Protein AF-A0A2Z2Q342-F1 (afdb_monomer)

Secondary structure (DSSP, 8-state):
---TT---------TTTTS--EETTEEHHHHHHHHHHHHHHHHHH-SHHHHHHHHHHHHHHHHHHHHHHHH-TTHHHHHHHHHTS-S-----SSTT---

Organism: Agrobacterium tumefaciens (NCBI:txid358)

Structure (mmCIF, N/CA/C/O backbone):
data_AF-A0A2Z2Q342-F1
#
_entry.id   AF-A0A2Z2Q342-F1
#
loop_
_atom_site.group_PDB
_atom_site.id
_atom_site.type_symbol
_atom_site.label_atom_id
_atom_site.label_alt_id
_atom_site.label_comp_id
_atom_site.label_asym_id
_atom_site.label_entity_id
_atom_site.label_seq_id
_atom_site.pdbx_PDB_ins_code
_atom_site.Cartn_x
_atom_site.Cartn_y
_atom_site.Cartn_z
_atom_site.occupancy
_atom_site.B_iso_or_equiv
_atom_site.auth_seq_id
_atom_site.auth_comp_id
_atom_site.auth_asym_id
_atom_site.auth_atom_id
_atom_site.pdbx_PDB_model_num
ATOM 1 N N . MET A 1 1 ? 41.086 -5.831 -36.972 1.00 42.62 1 MET A N 1
ATOM 2 C CA . MET A 1 1 ? 41.986 -5.351 -35.903 1.00 42.62 1 MET A CA 1
ATOM 3 C C . MET A 1 1 ? 41.290 -5.572 -34.572 1.00 42.62 1 MET A C 1
ATOM 5 O O . MET A 1 1 ? 40.334 -4.877 -34.271 1.00 42.62 1 MET A O 1
ATOM 9 N N . THR A 1 2 ? 41.681 -6.620 -33.854 1.00 50.59 2 THR A N 1
ATOM 10 C CA . THR A 1 2 ? 41.188 -6.983 -32.517 1.00 50.59 2 THR A CA 1
ATOM 11 C C . THR A 1 2 ? 42.149 -6.399 -31.488 1.00 50.59 2 THR A C 1
ATOM 13 O O . THR A 1 2 ? 43.309 -6.802 -31.472 1.00 50.59 2 THR A O 1
ATOM 16 N N . GLU A 1 3 ? 41.712 -5.437 -30.677 1.00 55.94 3 GLU A N 1
ATOM 17 C CA . GLU A 1 3 ? 42.569 -4.819 -29.657 1.00 55.94 3 GLU A CA 1
ATOM 18 C C . GLU A 1 3 ? 42.850 -5.808 -28.507 1.00 55.94 3 GLU A C 1
ATOM 20 O O . GLU A 1 3 ? 41.914 -6.226 -27.817 1.00 55.94 3 GLU A O 1
ATOM 25 N N . PRO A 1 4 ? 44.117 -6.207 -28.273 1.00 58.31 4 PRO A N 1
ATOM 26 C CA . PRO A 1 4 ? 44.485 -7.109 -27.195 1.00 58.31 4 PRO A CA 1
ATOM 27 C C . PRO A 1 4 ? 44.798 -6.264 -25.955 1.00 58.31 4 PRO A C 1
ATOM 29 O O . PRO A 1 4 ? 45.930 -5.838 -25.758 1.00 58.31 4 PRO A O 1
ATOM 32 N N . GLY A 1 5 ? 43.795 -5.950 -25.131 1.00 61.06 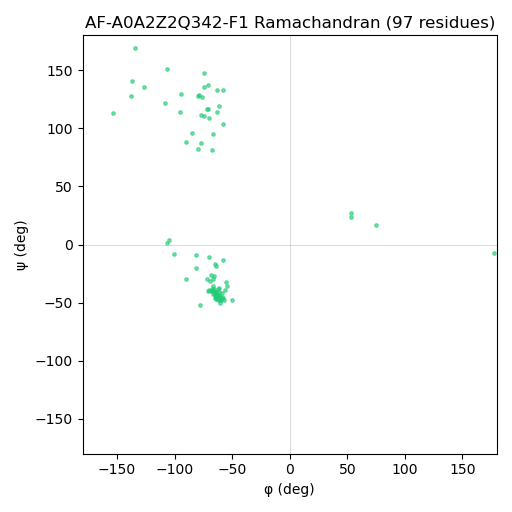5 GLY A N 1
ATOM 33 C CA . GLY A 1 5 ? 44.077 -5.145 -23.933 1.00 61.06 5 GLY A CA 1
ATOM 34 C C . GLY A 1 5 ? 42.918 -4.744 -23.029 1.00 61.06 5 GLY A C 1
ATOM 35 O O . GLY A 1 5 ? 43.170 -4.216 -21.946 1.00 61.06 5 GLY A O 1
ATOM 36 N N . SER A 1 6 ? 41.658 -4.998 -23.394 1.00 63.16 6 SER A N 1
ATOM 37 C CA . SER A 1 6 ? 40.549 -4.703 -22.481 1.00 63.16 6 SER A CA 1
ATOM 38 C C . SER A 1 6 ? 40.467 -5.778 -21.392 1.00 63.16 6 SER A C 1
ATOM 40 O O . SER A 1 6 ? 39.780 -6.789 -21.532 1.00 63.16 6 SER A O 1
ATOM 42 N N . ASN A 1 7 ? 41.216 -5.584 -20.303 1.00 69.06 7 ASN A N 1
ATOM 43 C CA . ASN A 1 7 ? 41.089 -6.365 -19.074 1.00 69.06 7 ASN A CA 1
ATOM 44 C C . ASN A 1 7 ? 39.735 -6.041 -18.425 1.00 69.06 7 ASN A C 1
ATOM 46 O O . ASN A 1 7 ? 39.633 -5.197 -17.535 1.00 69.06 7 ASN A O 1
ATOM 50 N N . LEU A 1 8 ? 38.671 -6.678 -18.915 1.00 73.38 8 LEU A N 1
ATOM 51 C CA . LEU A 1 8 ? 37.322 -6.536 -18.377 1.00 73.38 8 LEU A CA 1
ATOM 52 C C . LEU A 1 8 ? 37.274 -7.135 -16.963 1.00 73.38 8 LEU A C 1
ATOM 54 O O . LEU A 1 8 ? 37.087 -8.340 -16.782 1.00 73.38 8 LEU A O 1
ATOM 58 N N . THR A 1 9 ? 37.437 -6.289 -15.945 1.00 74.94 9 THR A N 1
ATOM 59 C CA . THR A 1 9 ? 37.280 -6.675 -14.539 1.00 74.94 9 THR A CA 1
ATOM 60 C C . THR A 1 9 ? 35.843 -7.118 -14.281 1.00 74.94 9 THR A C 1
ATOM 62 O O . THR A 1 9 ? 34.895 -6.334 -14.351 1.00 74.94 9 THR A O 1
ATOM 65 N N . ARG A 1 10 ? 35.668 -8.404 -13.973 1.00 71.25 10 ARG A N 1
ATOM 66 C CA . ARG A 1 10 ? 34.358 -9.002 -13.705 1.00 71.25 10 ARG A CA 1
ATOM 67 C C . ARG A 1 10 ? 33.975 -8.789 -12.238 1.00 71.25 10 ARG A C 1
ATOM 69 O O . ARG A 1 10 ? 34.353 -9.567 -11.365 1.00 71.25 10 ARG A O 1
ATOM 76 N N . THR A 1 11 ? 33.204 -7.747 -11.954 1.00 76.94 11 THR A N 1
ATOM 77 C CA . THR A 1 11 ? 32.694 -7.490 -10.598 1.00 76.94 11 THR A CA 1
ATOM 78 C C . THR A 1 11 ? 31.483 -8.378 -10.303 1.00 76.94 11 THR A C 1
ATOM 80 O O . THR A 1 11 ? 30.515 -8.400 -11.066 1.00 76.94 11 THR A O 1
ATOM 83 N N . ARG A 1 12 ? 31.497 -9.113 -9.181 1.00 72.00 12 ARG A N 1
ATOM 84 C CA . ARG A 1 12 ? 30.319 -9.862 -8.715 1.00 72.00 12 ARG A CA 1
ATOM 85 C C . ARG A 1 12 ? 29.254 -8.878 -8.233 1.00 72.00 12 ARG A C 1
ATOM 87 O O . ARG A 1 12 ? 29.388 -8.275 -7.175 1.00 72.00 12 ARG A O 1
ATOM 94 N N . ILE A 1 13 ? 28.172 -8.740 -8.995 1.00 72.69 13 ILE A N 1
ATOM 95 C CA . ILE A 1 13 ? 27.000 -7.986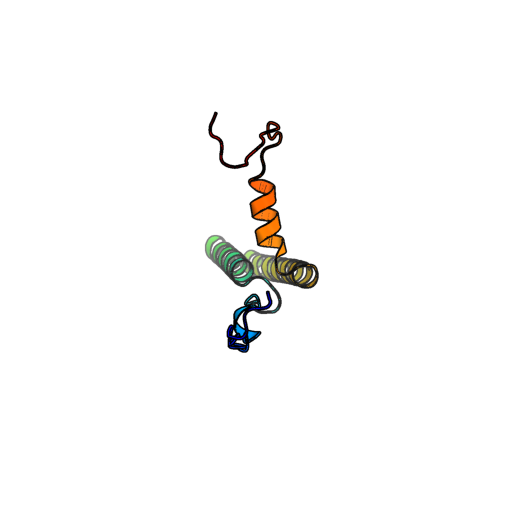 -8.547 1.00 72.69 13 ILE A CA 1
ATOM 96 C C . ILE A 1 13 ? 26.264 -8.836 -7.510 1.00 72.69 13 ILE A C 1
ATOM 98 O O . ILE A 1 13 ? 25.688 -9.882 -7.819 1.00 72.69 13 ILE A O 1
ATOM 102 N N . HIS A 1 14 ? 26.296 -8.396 -6.255 1.00 62.22 14 HIS A N 1
ATOM 103 C CA . HIS A 1 14 ? 25.612 -9.079 -5.167 1.00 62.22 14 HIS A CA 1
ATOM 104 C C . HIS A 1 14 ? 24.096 -8.886 -5.291 1.00 62.22 14 HIS A C 1
ATOM 106 O O . HIS A 1 14 ? 23.569 -7.783 -5.162 1.00 62.22 14 HIS A O 1
ATOM 112 N N . ARG A 1 15 ? 23.376 -9.997 -5.486 1.00 59.53 15 ARG A N 1
ATOM 113 C CA . ARG A 1 15 ? 21.908 -10.052 -5.634 1.00 59.53 15 ARG A CA 1
ATOM 114 C C . ARG A 1 15 ? 21.134 -9.479 -4.436 1.00 59.53 15 ARG A C 1
ATOM 116 O O . ARG A 1 15 ? 19.937 -9.258 -4.547 1.00 59.53 15 ARG A O 1
ATOM 123 N N . ALA A 1 16 ? 21.789 -9.255 -3.298 1.00 61.38 16 ALA A N 1
ATOM 124 C CA . ALA A 1 16 ? 21.194 -8.608 -2.131 1.00 61.38 16 ALA A CA 1
ATOM 125 C C . ALA A 1 16 ? 20.856 -7.126 -2.381 1.00 61.38 16 ALA A C 1
ATOM 127 O O . ALA A 1 16 ? 19.878 -6.639 -1.830 1.00 61.38 16 ALA A O 1
ATOM 128 N N . LEU A 1 17 ? 21.609 -6.436 -3.250 1.00 57.09 17 LEU A N 1
ATOM 129 C CA . LEU A 1 17 ? 21.401 -5.009 -3.527 1.00 57.09 17 LEU A CA 1
ATOM 130 C C . LEU A 1 17 ? 20.273 -4.733 -4.533 1.00 57.09 17 LEU A C 1
ATOM 132 O O . LEU A 1 17 ? 19.767 -3.619 -4.597 1.00 57.09 17 LEU A O 1
ATOM 136 N N . SER A 1 18 ? 19.888 -5.730 -5.336 1.00 58.06 18 SER A N 1
ATOM 137 C CA . SER A 1 18 ? 18.855 -5.584 -6.371 1.00 58.06 18 SER A CA 1
ATOM 138 C C . SER A 1 18 ? 17.487 -6.122 -5.960 1.00 58.06 18 SER A C 1
ATOM 140 O O . SER A 1 18 ? 16.514 -5.927 -6.691 1.00 58.06 18 SER A O 1
ATOM 142 N N . ARG A 1 19 ? 17.386 -6.813 -4.817 1.00 58.84 19 ARG A N 1
ATOM 143 C CA . ARG A 1 19 ? 16.107 -7.347 -4.349 1.00 58.84 19 ARG A CA 1
ATOM 144 C C . ARG A 1 19 ? 15.262 -6.216 -3.757 1.00 58.84 19 ARG A C 1
ATOM 146 O O . ARG A 1 19 ? 15.742 -5.516 -2.866 1.00 58.84 19 ARG A O 1
ATOM 153 N N . PRO A 1 20 ? 14.011 -6.039 -4.211 1.00 63.38 20 PRO A N 1
ATOM 154 C CA . PRO A 1 20 ? 13.090 -5.131 -3.548 1.00 63.38 20 PRO A CA 1
ATOM 155 C C . PRO A 1 20 ? 12.920 -5.561 -2.084 1.00 63.38 20 PRO A C 1
ATOM 157 O O . PRO A 1 20 ? 12.762 -6.746 -1.786 1.00 63.38 20 PRO A O 1
ATOM 160 N N . ASN A 1 21 ? 13.005 -4.599 -1.167 1.00 60.59 21 ASN A N 1
ATOM 161 C CA . ASN A 1 21 ? 12.867 -4.836 0.267 1.00 60.59 21 ASN A CA 1
ATOM 162 C C . ASN A 1 21 ? 11.376 -4.960 0.628 1.00 60.59 21 ASN A C 1
ATOM 164 O O . ASN A 1 21 ? 10.740 -3.978 1.015 1.00 60.59 21 ASN A O 1
ATOM 168 N N . LEU A 1 22 ? 10.804 -6.151 0.431 1.00 61.16 22 LEU A N 1
ATOM 169 C CA . LEU A 1 22 ? 9.434 -6.464 0.846 1.00 61.16 22 LEU A CA 1
ATOM 170 C C . LEU A 1 22 ? 9.384 -6.749 2.353 1.00 61.16 22 LEU A C 1
ATOM 172 O O . LEU A 1 22 ? 10.104 -7.615 2.846 1.00 61.16 22 LEU A O 1
ATOM 176 N N . LEU A 1 23 ? 8.482 -6.082 3.075 1.00 58.34 23 LEU A 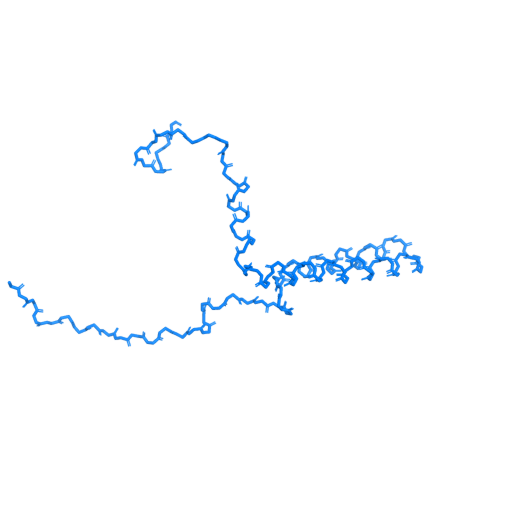N 1
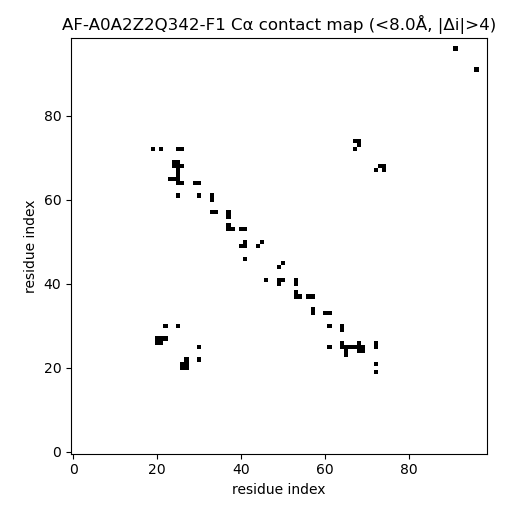ATOM 177 C CA . LEU A 1 23 ? 8.163 -6.417 4.466 1.00 58.34 23 LEU A CA 1
ATOM 178 C C . LEU A 1 23 ? 6.949 -7.342 4.501 1.00 58.34 23 LEU A C 1
ATOM 180 O O . LEU A 1 23 ? 5.924 -7.041 3.899 1.00 58.34 23 LEU A O 1
ATOM 184 N N . MET A 1 24 ? 7.050 -8.466 5.217 1.00 59.53 24 MET A N 1
ATOM 185 C CA . MET A 1 24 ? 5.962 -9.456 5.353 1.00 59.53 24 MET A CA 1
ATOM 186 C C . MET A 1 24 ? 5.380 -9.950 4.009 1.00 59.53 24 MET A C 1
ATOM 188 O O . MET A 1 24 ? 4.230 -10.376 3.927 1.00 59.53 24 MET A O 1
ATOM 192 N N . GLY A 1 25 ? 6.182 -9.924 2.938 1.00 64.75 25 GLY A N 1
ATOM 193 C CA . GLY A 1 25 ? 5.738 -10.323 1.600 1.00 64.75 25 GLY A CA 1
ATOM 194 C C . GLY A 1 25 ? 4.840 -9.299 0.902 1.00 64.75 25 GLY A C 1
ATOM 195 O O . GLY A 1 25 ? 4.178 -9.674 -0.057 1.00 64.75 25 GLY A O 1
ATOM 196 N N . ALA A 1 26 ? 4.824 -8.047 1.369 1.00 69.62 26 ALA A N 1
ATOM 197 C CA . ALA A 1 26 ? 4.151 -6.903 0.761 1.00 69.62 26 ALA A CA 1
ATOM 198 C C . ALA A 1 26 ? 5.069 -5.661 0.734 1.00 69.62 26 ALA A C 1
ATOM 200 O O . ALA A 1 26 ? 6.147 -5.633 1.337 1.00 69.62 26 ALA A O 1
ATOM 201 N N . ASP A 1 27 ? 4.662 -4.621 0.005 1.00 75.75 27 ASP A N 1
ATOM 202 C CA . ASP A 1 27 ? 5.350 -3.327 -0.002 1.00 75.75 27 ASP A CA 1
ATOM 203 C C . ASP A 1 27 ? 5.341 -2.699 1.403 1.00 75.75 27 ASP A C 1
ATOM 205 O O . ASP A 1 27 ? 4.283 -2.374 1.949 1.00 75.75 27 ASP A O 1
ATOM 209 N N . ARG A 1 28 ? 6.534 -2.476 1.974 1.00 75.38 28 ARG A N 1
ATOM 210 C CA . ARG A 1 28 ? 6.729 -1.915 3.326 1.00 75.38 28 ARG A CA 1
ATOM 211 C C . ARG A 1 28 ? 5.929 -0.640 3.564 1.00 75.38 28 ARG A C 1
ATOM 213 O O . ARG A 1 28 ? 5.285 -0.502 4.598 1.00 75.38 28 ARG A O 1
ATOM 220 N N . GLU A 1 29 ? 5.985 0.295 2.625 1.00 78.38 29 GLU A N 1
ATOM 221 C CA . GLU A 1 29 ? 5.326 1.594 2.776 1.00 78.38 29 GLU A CA 1
ATOM 222 C C . GLU A 1 29 ? 3.800 1.464 2.812 1.00 78.38 29 GLU A C 1
ATOM 224 O O . GLU A 1 29 ? 3.159 2.132 3.616 1.00 78.38 29 GLU A O 1
ATOM 229 N N . LEU A 1 30 ? 3.216 0.567 2.009 1.00 78.56 30 LEU A N 1
ATOM 230 C CA . LEU A 1 30 ? 1.765 0.366 1.970 1.00 78.56 30 LEU A CA 1
ATOM 231 C C . LEU A 1 30 ? 1.253 -0.317 3.242 1.00 78.56 30 LEU A C 1
ATOM 233 O O . LEU A 1 30 ? 0.219 0.078 3.776 1.00 78.56 30 LEU A O 1
ATOM 237 N N . VAL A 1 31 ? 1.993 -1.297 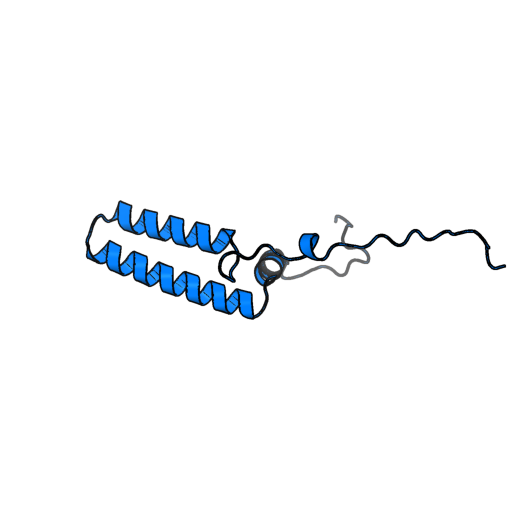3.767 1.00 83.31 31 VAL A N 1
ATOM 238 C CA . VAL A 1 31 ? 1.648 -1.953 5.040 1.00 83.31 31 VAL A CA 1
ATOM 239 C C . VAL A 1 31 ? 1.734 -0.966 6.206 1.00 83.31 31 VAL A C 1
ATOM 241 O O . VAL A 1 31 ? 0.845 -0.936 7.055 1.00 83.31 31 VAL A O 1
ATOM 244 N N . LEU A 1 32 ? 2.770 -0.120 6.235 1.00 85.75 32 LEU A N 1
ATOM 245 C CA . LEU A 1 32 ? 2.924 0.894 7.281 1.00 85.75 32 LEU A CA 1
ATOM 246 C C . LEU A 1 32 ? 1.838 1.973 7.199 1.00 85.75 32 LEU A C 1
ATOM 248 O O . LEU A 1 32 ? 1.275 2.335 8.228 1.00 85.75 32 LEU A O 1
ATOM 252 N N . LEU A 1 33 ? 1.508 2.456 5.998 1.00 87.62 33 LEU A N 1
ATOM 253 C CA . LEU A 1 33 ? 0.449 3.451 5.799 1.00 87.62 33 LEU A CA 1
ATOM 254 C C . LEU A 1 33 ? -0.932 2.913 6.180 1.00 87.62 33 LEU A C 1
ATOM 256 O O . LEU A 1 33 ? -1.685 3.599 6.867 1.00 87.62 33 LEU A O 1
ATOM 260 N N . THR A 1 34 ? -1.264 1.687 5.767 1.00 88.56 34 THR A N 1
ATOM 261 C CA . THR A 1 34 ? -2.551 1.058 6.110 1.00 88.56 34 THR A CA 1
ATOM 262 C C . THR A 1 34 ? -2.652 0.745 7.600 1.00 88.56 34 THR A C 1
ATOM 264 O O . THR A 1 34 ? -3.706 0.966 8.191 1.00 88.56 34 THR A O 1
ATOM 267 N N . GLY A 1 35 ? -1.557 0.308 8.232 1.00 89.00 35 GLY A N 1
ATOM 268 C CA . GLY A 1 35 ? -1.488 0.138 9.685 1.00 89.00 35 GLY A CA 1
ATOM 269 C C . GLY A 1 35 ? -1.671 1.453 10.436 1.00 89.00 35 GLY A C 1
ATOM 270 O O . GLY A 1 35 ? -2.483 1.523 11.354 1.00 89.00 35 GLY A O 1
ATOM 271 N N . LEU A 1 36 ? -0.991 2.518 10.007 1.00 92.50 36 LEU A N 1
ATOM 272 C CA . LEU A 1 36 ? -1.155 3.847 10.594 1.00 92.50 36 LEU A CA 1
ATOM 273 C C . LEU A 1 36 ? -2.600 4.347 10.458 1.00 92.50 36 LEU A C 1
ATOM 275 O O . LEU A 1 36 ? -3.179 4.806 11.436 1.00 92.50 36 LEU A O 1
ATOM 279 N N . ALA A 1 37 ? -3.202 4.218 9.273 1.00 90.75 37 ALA A N 1
ATOM 280 C CA . ALA A 1 37 ? -4.587 4.616 9.035 1.00 90.75 37 ALA A CA 1
ATOM 281 C C . ALA A 1 37 ? -5.579 3.828 9.906 1.00 90.75 37 ALA A C 1
ATOM 283 O O . ALA A 1 37 ? -6.503 4.418 10.464 1.00 90.75 37 ALA A O 1
ATOM 284 N N . ALA A 1 38 ? -5.370 2.518 10.071 1.00 90.56 38 ALA A N 1
ATOM 285 C CA . ALA A 1 38 ? -6.190 1.689 10.950 1.00 90.56 38 ALA A CA 1
ATOM 286 C C . ALA A 1 38 ? -6.066 2.127 12.416 1.00 90.56 38 ALA A C 1
ATOM 288 O O . ALA A 1 38 ? -7.075 2.288 13.094 1.00 90.56 38 ALA A O 1
ATOM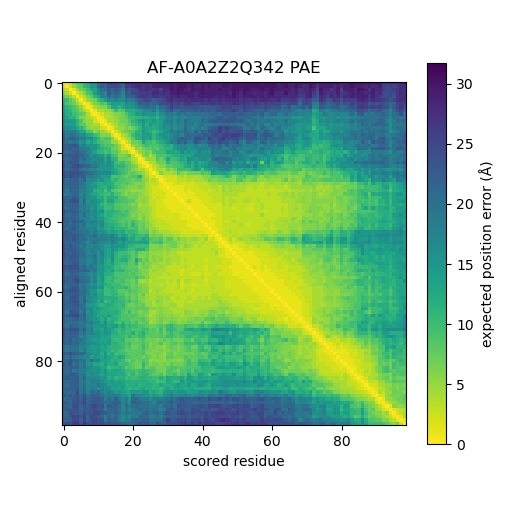 289 N N . VAL A 1 39 ? -4.845 2.389 12.890 1.00 91.44 39 VAL A N 1
ATOM 290 C CA . VAL A 1 39 ? -4.601 2.898 14.247 1.00 91.44 39 VAL A CA 1
ATOM 291 C C . VAL A 1 39 ? -5.306 4.239 14.455 1.00 91.44 39 VAL A C 1
ATOM 293 O O . VAL A 1 39 ? -6.031 4.395 15.434 1.00 91.44 39 VAL A O 1
ATOM 296 N N . ILE A 1 40 ? -5.173 5.178 13.513 1.00 93.25 40 ILE A N 1
ATOM 297 C CA . ILE A 1 40 ? -5.867 6.473 13.565 1.00 93.25 40 ILE A CA 1
ATOM 298 C C . ILE A 1 40 ? -7.383 6.272 13.643 1.00 93.25 40 ILE A C 1
ATOM 300 O O . ILE A 1 40 ? -8.028 6.885 14.486 1.00 93.25 40 ILE A O 1
ATOM 304 N N . LEU A 1 41 ? -7.954 5.391 12.819 1.00 90.00 41 LEU A N 1
ATOM 305 C CA . LEU A 1 41 ? -9.391 5.104 12.827 1.00 90.00 41 LEU A CA 1
ATOM 306 C C . LEU A 1 41 ? -9.869 4.593 14.194 1.00 90.00 41 LEU A C 1
ATOM 308 O O . LEU A 1 41 ? -10.907 5.032 14.685 1.00 90.00 41 LEU A O 1
ATOM 312 N N . ILE A 1 42 ? -9.099 3.711 14.834 1.00 90.12 42 ILE A N 1
ATOM 313 C CA . ILE A 1 42 ? -9.422 3.185 16.167 1.00 90.12 42 ILE A CA 1
ATOM 314 C C . ILE A 1 42 ? -9.382 4.307 17.214 1.00 90.12 42 ILE A C 1
ATOM 316 O O . ILE A 1 42 ? -10.313 4.438 18.011 1.00 90.12 42 ILE A O 1
ATOM 320 N N . PHE A 1 43 ? -8.340 5.142 17.186 1.00 92.38 43 PHE A N 1
ATOM 321 C CA . PHE A 1 43 ? -8.166 6.239 18.143 1.00 92.38 43 PHE A CA 1
ATOM 322 C C . PHE A 1 43 ? -9.141 7.401 17.941 1.00 92.38 43 PHE A C 1
ATOM 324 O O . PHE A 1 43 ? -9.494 8.054 18.914 1.00 92.38 43 PHE A O 1
ATOM 331 N N . VAL A 1 44 ? -9.595 7.669 16.716 1.00 93.94 44 VAL A N 1
ATOM 332 C CA . VAL A 1 44 ? -10.575 8.733 16.445 1.00 93.94 44 VAL A CA 1
ATOM 333 C C . VAL A 1 44 ? -11.951 8.368 16.993 1.00 93.94 44 VAL A C 1
ATOM 335 O O . VAL A 1 44 ? -12.649 9.228 17.521 1.00 93.94 44 VAL A O 1
ATOM 338 N N . VAL A 1 45 ? -12.354 7.101 16.870 1.00 92.62 45 VAL A N 1
ATOM 339 C CA . VAL A 1 45 ? -13.706 6.677 17.255 1.00 92.62 45 VAL A CA 1
ATOM 340 C C . VAL A 1 45 ? -13.781 6.231 18.722 1.00 92.62 45 VAL A C 1
ATOM 342 O O . VAL A 1 45 ? -14.835 6.378 19.331 1.00 92.62 45 VAL A O 1
ATOM 345 N N . LEU A 1 46 ? -12.699 5.691 19.304 1.00 90.94 46 LEU A N 1
ATOM 346 C CA . LEU A 1 46 ? -12.621 5.245 20.712 1.00 90.94 46 LEU A CA 1
ATOM 347 C C . LEU A 1 46 ? -13.726 4.255 21.149 1.00 90.94 46 LEU A C 1
ATOM 349 O O . LEU A 1 46 ? -14.014 4.119 22.337 1.00 90.94 46 LEU A O 1
ATOM 353 N N . THR A 1 47 ? -14.338 3.522 20.214 1.00 92.44 47 THR A N 1
ATOM 354 C CA . THR A 1 47 ? -15.328 2.476 20.524 1.00 92.44 47 THR A CA 1
ATOM 355 C C . THR A 1 47 ? -14.758 1.078 20.310 1.00 92.44 47 THR A C 1
ATOM 357 O O . THR A 1 47 ? -13.921 0.849 19.435 1.00 92.44 47 THR A O 1
ATOM 360 N N . TRP A 1 48 ? -15.268 0.105 21.071 1.00 92.12 48 TRP A N 1
ATOM 361 C CA . TRP A 1 48 ? -14.931 -1.314 20.896 1.00 92.12 48 TRP A CA 1
ATOM 362 C C . TRP A 1 48 ? -15.230 -1.804 19.465 1.00 92.12 48 TRP A C 1
ATOM 364 O O . TRP A 1 48 ? -14.431 -2.532 18.875 1.00 92.12 48 TRP A O 1
ATOM 374 N N . TYR A 1 49 ? -16.340 -1.346 18.875 1.00 92.25 49 TYR A N 1
ATOM 375 C CA . TYR A 1 49 ? -16.712 -1.691 17.502 1.00 92.25 49 TYR A CA 1
ATOM 376 C C . TYR A 1 49 ? -15.693 -1.165 16.490 1.00 92.25 49 TYR A C 1
ATOM 378 O O . TYR A 1 49 ? -15.329 -1.884 15.563 1.00 92.25 49 TYR A O 1
ATOM 386 N N . ALA A 1 50 ? -15.186 0.055 16.686 1.00 89.44 50 ALA A N 1
ATOM 387 C CA . ALA A 1 50 ? -14.145 0.613 15.833 1.00 89.44 50 ALA A CA 1
ATOM 388 C C . ALA A 1 50 ? -12.817 -0.137 15.964 1.00 89.44 50 ALA A C 1
ATOM 390 O O . ALA A 1 50 ? -12.138 -0.322 14.959 1.00 89.44 50 ALA A O 1
ATOM 391 N N . ALA A 1 51 ? -12.468 -0.619 17.162 1.00 89.62 51 ALA A N 1
ATOM 392 C CA . ALA A 1 51 ? -11.298 -1.474 17.355 1.00 89.62 51 ALA A CA 1
ATOM 393 C C . ALA A 1 51 ? -11.409 -2.773 16.542 1.00 89.62 51 ALA A C 1
ATOM 395 O O . ALA A 1 51 ? -10.508 -3.097 15.767 1.00 89.62 51 ALA A O 1
ATOM 396 N N . LEU A 1 52 ? -12.541 -3.479 16.652 1.00 93.81 52 LEU A N 1
ATOM 397 C CA . LEU A 1 52 ? -12.782 -4.710 15.898 1.00 93.81 52 LEU A CA 1
ATOM 398 C C . LEU A 1 52 ? -12.774 -4.456 14.384 1.00 93.81 52 LEU A C 1
ATOM 400 O O . LEU A 1 52 ? -12.126 -5.181 13.628 1.00 93.81 52 LEU A O 1
ATOM 404 N N . PHE A 1 53 ? -13.457 -3.398 13.944 1.00 93.31 53 PHE A N 1
ATOM 405 C CA . PHE A 1 53 ? -13.559 -3.044 12.532 1.00 93.31 53 PHE A CA 1
ATOM 406 C C . PHE A 1 53 ? -12.219 -2.577 11.950 1.00 93.31 53 PHE A C 1
ATOM 408 O O . PHE A 1 53 ? -11.853 -2.980 10.848 1.00 93.31 53 PHE A O 1
ATOM 415 N N . GLY A 1 54 ? -11.445 -1.794 12.704 1.00 90.31 54 GLY A N 1
ATOM 416 C CA . GLY A 1 54 ? -10.112 -1.338 12.316 1.00 90.31 54 GLY A CA 1
ATOM 417 C C . GLY A 1 54 ? -9.130 -2.495 12.147 1.00 90.31 54 GLY A C 1
ATOM 418 O O . GLY A 1 54 ? -8.419 -2.550 11.144 1.00 90.31 54 GLY A O 1
ATOM 419 N N . ILE A 1 55 ? -9.141 -3.465 13.069 1.00 91.25 55 ILE A N 1
ATOM 420 C CA . ILE A 1 55 ? -8.324 -4.684 12.958 1.00 91.25 55 ILE A CA 1
ATOM 421 C C . ILE A 1 55 ? -8.757 -5.518 11.748 1.00 91.25 55 ILE A C 1
ATOM 423 O O . ILE A 1 55 ? -7.905 -5.963 10.978 1.00 91.25 55 ILE A O 1
ATOM 427 N N . ALA A 1 56 ? -10.065 -5.709 11.547 1.00 93.75 56 ALA A N 1
ATOM 428 C CA . ALA A 1 56 ? -10.587 -6.467 10.413 1.00 93.75 56 ALA A CA 1
ATOM 429 C C . ALA A 1 56 ? -10.184 -5.833 9.072 1.00 93.75 56 ALA A C 1
ATOM 431 O O . ALA A 1 56 ? -9.643 -6.520 8.203 1.00 93.75 56 ALA A O 1
ATOM 432 N N . ILE A 1 57 ? -10.366 -4.516 8.926 1.00 91.56 57 ILE A N 1
ATOM 433 C CA . ILE A 1 57 ? -9.932 -3.765 7.741 1.00 91.56 57 ILE A CA 1
ATOM 434 C C . ILE A 1 57 ? -8.430 -3.904 7.531 1.00 91.56 57 ILE A C 1
ATOM 436 O O . ILE A 1 57 ? -7.991 -4.141 6.407 1.00 91.56 57 ILE A O 1
ATOM 440 N N . TRP A 1 58 ? -7.637 -3.766 8.593 1.00 89.94 58 TRP A N 1
ATOM 441 C CA . TRP A 1 58 ? -6.188 -3.844 8.484 1.00 89.94 58 TRP A CA 1
ATOM 442 C C . TRP A 1 58 ? -5.724 -5.223 8.011 1.00 89.94 58 TRP A C 1
ATOM 444 O O . TRP A 1 58 ? -4.915 -5.310 7.088 1.00 89.94 58 TRP A O 1
ATOM 454 N N . LEU A 1 59 ? -6.284 -6.304 8.561 1.00 89.06 59 LEU A N 1
ATOM 455 C CA . LEU A 1 59 ? -5.972 -7.666 8.121 1.00 89.06 59 LEU A CA 1
ATOM 456 C C . LEU A 1 59 ? -6.348 -7.899 6.655 1.00 89.06 59 LEU A C 1
ATOM 458 O O . LEU A 1 59 ? -5.551 -8.468 5.907 1.00 89.06 59 LEU A O 1
ATOM 462 N N . VAL A 1 60 ? -7.521 -7.427 6.221 1.00 90.94 60 VAL A N 1
ATOM 463 C CA . VAL A 1 60 ? -7.954 -7.525 4.817 1.00 90.94 60 VAL A CA 1
ATOM 464 C C . VAL A 1 60 ? -7.027 -6.724 3.902 1.00 90.94 60 VAL A C 1
ATOM 466 O O . VAL A 1 60 ? -6.596 -7.233 2.866 1.00 90.94 60 VAL A O 1
ATOM 469 N N . ALA A 1 61 ? -6.657 -5.504 4.297 1.00 87.50 61 ALA A N 1
ATOM 470 C CA . ALA A 1 61 ? -5.731 -4.665 3.545 1.00 87.50 61 ALA A CA 1
ATOM 471 C C . ALA A 1 61 ? -4.353 -5.332 3.409 1.00 87.50 61 ALA A C 1
ATOM 473 O O . ALA A 1 61 ? -3.812 -5.412 2.306 1.00 87.50 61 ALA A O 1
ATOM 474 N N . VAL A 1 62 ? -3.804 -5.880 4.496 1.00 86.31 62 VAL A N 1
ATOM 475 C CA . VAL A 1 62 ? -2.524 -6.605 4.475 1.00 86.31 62 VAL A CA 1
ATOM 476 C C . VAL A 1 62 ? -2.615 -7.868 3.615 1.00 86.31 62 VAL A C 1
ATOM 478 O O . VAL A 1 62 ? -1.699 -8.139 2.838 1.00 86.31 62 VAL A O 1
ATOM 481 N N . ALA A 1 63 ? -3.715 -8.624 3.689 1.00 84.81 63 ALA A N 1
ATOM 482 C CA . ALA A 1 63 ? -3.925 -9.807 2.857 1.00 84.81 63 ALA A CA 1
ATOM 483 C C . ALA A 1 63 ? -3.969 -9.457 1.360 1.00 84.81 63 ALA A C 1
ATOM 485 O O . ALA A 1 63 ? -3.295 -10.110 0.559 1.00 84.81 63 ALA A O 1
ATOM 486 N N . ALA A 1 64 ? -4.687 -8.393 0.991 1.00 83.81 64 ALA A N 1
ATOM 487 C CA . ALA A 1 64 ? -4.746 -7.898 -0.381 1.00 83.81 64 ALA A CA 1
ATOM 488 C C . ALA A 1 64 ? -3.368 -7.429 -0.878 1.00 83.81 64 ALA A C 1
ATOM 490 O O . ALA A 1 64 ? -2.927 -7.830 -1.957 1.00 83.81 64 ALA A O 1
ATOM 491 N N . LEU A 1 65 ? -2.639 -6.654 -0.066 1.00 81.31 65 LEU A N 1
ATOM 492 C CA . LEU A 1 65 ? -1.281 -6.202 -0.385 1.00 81.31 65 LEU A CA 1
ATOM 493 C C . LEU A 1 65 ? -0.304 -7.376 -0.549 1.00 81.31 65 LEU A C 1
ATOM 495 O O . LEU A 1 65 ? 0.542 -7.358 -1.442 1.00 81.31 65 LEU A O 1
ATOM 499 N N . ARG A 1 66 ? -0.443 -8.426 0.267 1.00 80.50 66 ARG A N 1
ATOM 500 C CA . ARG A 1 66 ? 0.354 -9.655 0.157 1.00 80.50 66 ARG A CA 1
ATOM 501 C C . ARG A 1 66 ? 0.035 -10.437 -1.118 1.00 80.50 66 ARG A C 1
ATOM 503 O O . ARG A 1 66 ? 0.949 -10.963 -1.748 1.00 80.50 66 ARG A O 1
ATOM 510 N N . MET A 1 67 ? -1.236 -10.518 -1.518 1.00 78.44 67 MET A N 1
ATOM 511 C CA . MET A 1 67 ? -1.622 -11.127 -2.798 1.00 78.44 67 MET A CA 1
ATOM 512 C C . MET A 1 67 ? -1.049 -10.344 -3.984 1.00 78.44 67 MET A C 1
ATOM 514 O O . MET A 1 67 ? -0.496 -10.950 -4.900 1.00 78.44 67 MET A O 1
ATOM 518 N N . MET A 1 68 ? -1.114 -9.013 -3.934 1.00 76.06 68 MET A N 1
ATOM 519 C CA . MET A 1 68 ? -0.576 -8.126 -4.968 1.00 76.06 68 MET A CA 1
ATOM 520 C C . MET A 1 68 ? 0.942 -8.280 -5.119 1.00 76.06 68 MET A C 1
ATOM 522 O O . MET A 1 68 ? 1.442 -8.489 -6.220 1.00 76.06 68 MET A O 1
ATOM 526 N N . ALA A 1 69 ? 1.677 -8.277 -4.009 1.00 74.88 69 ALA A N 1
ATOM 527 C CA . ALA A 1 69 ? 3.125 -8.454 -4.016 1.00 74.88 69 ALA A CA 1
ATOM 528 C C . ALA A 1 69 ? 3.578 -9.865 -4.427 1.00 74.88 69 ALA A C 1
ATOM 530 O O . ALA A 1 69 ? 4.679 -10.027 -4.954 1.00 74.88 69 ALA A O 1
ATOM 531 N N . LYS A 1 70 ? 2.735 -10.888 -4.221 1.00 69.38 70 LYS A N 1
ATOM 532 C CA . LYS A 1 70 ? 2.975 -12.238 -4.750 1.00 69.38 70 LYS A CA 1
ATOM 533 C C . LYS A 1 70 ? 2.839 -12.290 -6.277 1.00 69.38 70 LYS A C 1
ATOM 535 O O . LYS A 1 70 ? 3.527 -13.096 -6.896 1.00 69.38 70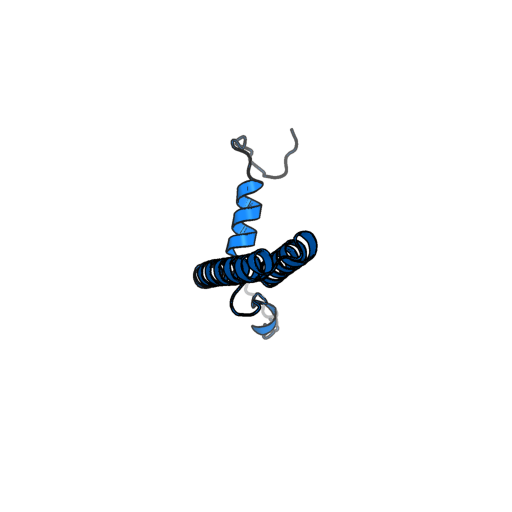 LYS A O 1
ATOM 540 N N . ALA A 1 71 ? 1.969 -11.466 -6.865 1.00 71.44 71 ALA A N 1
ATOM 541 C CA . ALA A 1 71 ? 1.791 -11.380 -8.312 1.00 71.44 71 ALA A CA 1
ATOM 542 C C . ALA A 1 71 ? 2.912 -10.567 -8.975 1.00 71.44 71 ALA A C 1
ATOM 544 O O . ALA A 1 71 ? 3.552 -11.057 -9.901 1.00 71.44 71 ALA A O 1
ATOM 545 N N . ASP A 1 72 ? 3.179 -9.355 -8.482 1.00 68.75 72 ASP A N 1
ATOM 546 C CA . ASP A 1 72 ? 4.278 -8.532 -8.979 1.00 68.75 72 ASP A CA 1
ATOM 547 C C . ASP A 1 72 ? 4.784 -7.555 -7.890 1.00 68.75 72 ASP A C 1
ATOM 549 O O . ASP A 1 72 ? 4.080 -6.616 -7.506 1.00 68.75 72 ASP A O 1
ATOM 553 N N . PRO A 1 73 ? 6.020 -7.725 -7.386 1.00 67.31 73 PRO A N 1
ATOM 554 C CA . PRO A 1 73 ? 6.594 -6.856 -6.358 1.00 67.31 73 PRO A CA 1
ATOM 555 C C . PRO A 1 73 ? 6.930 -5.438 -6.853 1.00 67.31 73 PRO A C 1
ATOM 557 O O . PRO A 1 73 ? 7.261 -4.574 -6.045 1.00 67.31 73 PRO A O 1
ATOM 560 N N . LEU A 1 74 ? 6.890 -5.174 -8.164 1.00 69.31 74 LEU A N 1
ATOM 561 C CA . LEU A 1 74 ? 7.125 -3.849 -8.750 1.00 69.31 74 LEU A CA 1
ATOM 562 C C . LEU A 1 74 ? 5.833 -3.173 -9.228 1.00 69.31 74 LEU A C 1
ATOM 564 O O . LEU A 1 74 ? 5.890 -2.054 -9.752 1.00 69.31 74 LEU A O 1
ATOM 5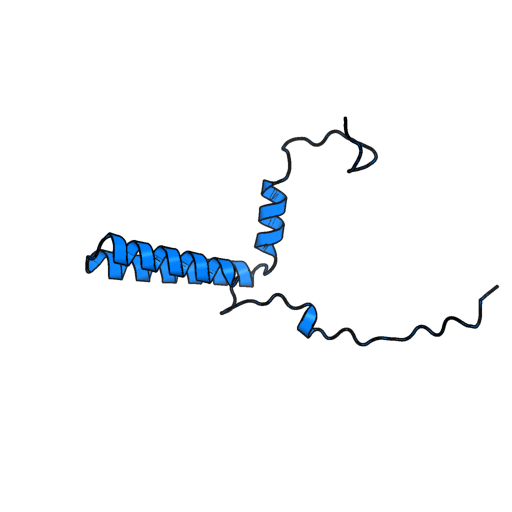68 N N . MET A 1 75 ? 4.673 -3.798 -9.000 1.00 72.25 75 MET A N 1
ATOM 569 C CA . MET A 1 75 ? 3.374 -3.342 -9.497 1.00 72.25 75 MET A CA 1
ATOM 570 C C . MET A 1 75 ? 3.062 -1.897 -9.093 1.00 72.25 75 MET A C 1
ATOM 572 O O . MET A 1 75 ? 2.550 -1.132 -9.905 1.00 72.25 75 MET A O 1
ATOM 576 N N . ARG A 1 76 ? 3.467 -1.464 -7.890 1.00 71.38 76 ARG A N 1
ATOM 577 C CA . ARG A 1 76 ? 3.338 -0.064 -7.455 1.00 71.38 76 ARG A CA 1
ATOM 578 C C . ARG A 1 76 ? 4.038 0.914 -8.400 1.00 71.38 76 ARG A C 1
ATOM 580 O O . ARG A 1 76 ? 3.454 1.931 -8.764 1.00 71.38 76 ARG A O 1
ATOM 587 N N . ARG A 1 77 ? 5.292 0.649 -8.787 1.00 73.50 77 ARG A N 1
ATOM 588 C CA . ARG A 1 77 ? 6.049 1.566 -9.663 1.00 73.50 77 ARG A CA 1
ATOM 589 C C . ARG A 1 77 ? 5.418 1.644 -11.044 1.00 73.50 77 ARG A C 1
ATOM 591 O O . ARG A 1 77 ? 5.343 2.729 -11.616 1.00 73.50 77 ARG A O 1
ATOM 598 N N . VAL A 1 78 ? 4.959 0.504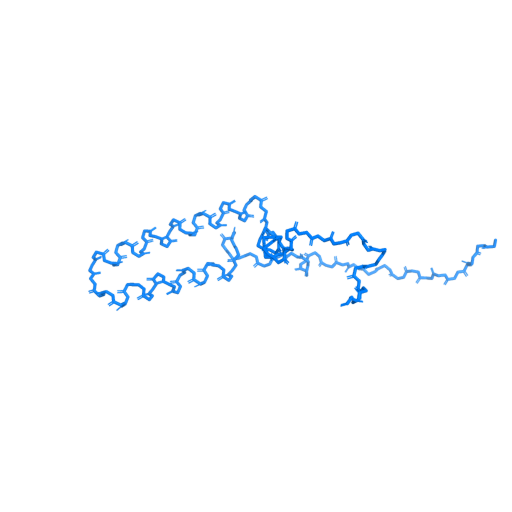 -11.558 1.00 78.81 78 VAL A N 1
ATOM 599 C CA . VAL A 1 78 ? 4.254 0.433 -12.841 1.00 78.81 78 VAL A CA 1
ATOM 600 C C . VAL A 1 78 ? 2.929 1.186 -12.760 1.00 78.81 78 VAL A C 1
ATOM 602 O O . VAL A 1 78 ? 2.648 1.984 -13.644 1.00 78.81 78 VAL A O 1
ATOM 605 N N . TYR A 1 79 ? 2.171 1.025 -11.676 1.00 79.31 79 TYR A N 1
ATOM 606 C CA . TYR A 1 79 ? 0.899 1.712 -11.459 1.00 79.31 79 TYR A CA 1
ATOM 607 C C . TYR A 1 79 ? 1.057 3.235 -11.351 1.00 79.31 79 TYR A C 1
ATOM 609 O O . TYR A 1 79 ? 0.359 3.980 -12.031 1.00 79.31 79 TYR A O 1
ATOM 617 N N . VAL A 1 80 ? 2.024 3.721 -10.566 1.00 80.81 80 VAL A N 1
ATOM 618 C CA . VAL A 1 80 ? 2.315 5.165 -10.461 1.00 80.81 80 VAL A CA 1
ATOM 619 C C . VAL A 1 80 ? 2.761 5.737 -11.808 1.00 80.81 80 VAL A C 1
ATOM 621 O O . VAL A 1 80 ? 2.375 6.843 -12.185 1.00 80.81 80 VAL A O 1
ATOM 624 N N . ARG A 1 81 ? 3.551 4.978 -12.572 1.00 83.69 81 ARG A N 1
ATOM 625 C CA . ARG A 1 81 ? 3.926 5.369 -13.932 1.00 83.69 81 ARG A CA 1
ATOM 626 C C . ARG A 1 81 ? 2.713 5.374 -14.865 1.00 83.69 81 ARG A C 1
ATOM 628 O O . ARG A 1 81 ? 2.584 6.304 -15.649 1.00 83.69 81 ARG A O 1
ATOM 635 N N . HIS A 1 82 ? 1.822 4.393 -14.739 1.00 83.62 82 HIS A N 1
ATOM 636 C CA . HIS A 1 82 ? 0.593 4.300 -15.517 1.00 83.62 82 HIS A CA 1
ATOM 637 C C . HIS A 1 82 ? -0.333 5.494 -15.273 1.00 83.62 82 HIS A C 1
ATOM 639 O O . HIS A 1 82 ? -0.783 6.107 -16.233 1.00 83.62 82 HIS A O 1
ATOM 645 N N . ILE A 1 83 ? -0.533 5.892 -14.012 1.00 84.25 83 ILE A N 1
ATOM 646 C CA . ILE A 1 83 ? -1.366 7.054 -13.664 1.00 84.25 83 ILE A CA 1
ATOM 647 C C . ILE A 1 83 ? -0.773 8.375 -14.168 1.00 84.25 83 ILE A C 1
ATOM 649 O O . ILE A 1 83 ? -1.493 9.336 -14.414 1.00 84.25 83 ILE A O 1
ATOM 653 N N . SER A 1 84 ? 0.554 8.422 -14.314 1.00 83.12 84 SER A N 1
ATOM 654 C CA . SER A 1 84 ? 1.272 9.597 -14.810 1.00 83.12 84 SER A CA 1
ATOM 655 C C . SER A 1 84 ? 1.245 9.698 -16.337 1.00 83.12 84 SER A C 1
ATOM 657 O O . SER A 1 84 ? 1.680 10.714 -16.887 1.00 83.12 84 SER A O 1
ATOM 659 N N . TYR A 1 85 ? 0.770 8.662 -17.039 1.00 84.38 85 TYR A N 1
ATOM 660 C CA . TYR A 1 85 ? 0.658 8.710 -18.486 1.00 84.38 85 TYR A CA 1
ATOM 661 C C . TYR A 1 85 ? -0.520 9.585 -18.924 1.00 84.38 85 TYR A C 1
ATOM 663 O O . TYR A 1 85 ? -1.622 9.512 -18.389 1.00 84.38 85 TYR A O 1
ATOM 671 N N . LYS A 1 86 ? -0.287 10.428 -19.931 1.00 81.00 86 LYS A N 1
ATOM 672 C CA . LYS A 1 86 ? -1.337 11.206 -20.593 1.00 81.00 86 LYS A CA 1
ATOM 673 C C . LYS A 1 86 ? -2.160 10.295 -21.503 1.00 81.00 86 LYS A C 1
ATOM 675 O O . LYS A 1 86 ? -1.612 9.406 -22.148 1.00 81.00 86 LYS A O 1
ATOM 680 N N . THR A 1 87 ? -3.449 10.602 -21.640 1.00 84.69 87 THR A N 1
ATOM 681 C CA . THR A 1 87 ? -4.371 9.931 -22.575 1.00 84.69 87 THR A CA 1
ATOM 682 C C . THR A 1 87 ? -3.869 9.956 -24.018 1.00 84.69 87 THR A C 1
ATOM 684 O O . THR A 1 87 ? -4.114 9.027 -24.779 1.00 84.69 87 THR A O 1
ATOM 687 N N . PHE A 1 88 ? -3.149 11.013 -24.398 1.00 85.00 88 PHE A N 1
ATOM 688 C CA . PHE A 1 88 ? -2.588 11.153 -25.731 1.00 85.00 88 PHE A CA 1
ATOM 689 C C . PHE A 1 88 ? -1.162 11.697 -25.672 1.00 85.00 88 PHE A C 1
ATOM 691 O O . PHE A 1 88 ? -0.897 12.746 -25.077 1.00 85.00 88 PHE A O 1
ATOM 698 N N . TYR A 1 89 ? -0.254 10.985 -26.336 1.00 82.38 89 TYR A N 1
ATOM 699 C CA . TYR A 1 89 ? 1.109 11.422 -26.605 1.00 82.38 89 TYR A CA 1
ATOM 700 C C . TYR A 1 89 ? 1.228 11.752 -28.089 1.00 82.38 89 TYR A C 1
ATOM 702 O O . TYR A 1 89 ? 0.983 10.901 -28.941 1.00 82.38 89 TYR A O 1
ATOM 710 N N . ARG A 1 90 ? 1.611 12.992 -28.413 1.00 80.62 90 ARG A N 1
ATOM 711 C CA . ARG A 1 90 ? 1.888 13.384 -29.802 1.00 80.62 90 ARG A CA 1
ATOM 712 C C . ARG A 1 90 ? 3.076 12.574 -30.319 1.00 80.62 90 ARG A C 1
ATOM 714 O O . ARG A 1 90 ? 4.104 12.513 -29.641 1.00 80.62 90 ARG A O 1
ATOM 721 N N . ALA A 1 91 ? 2.955 12.009 -31.521 1.00 82.06 91 ALA A N 1
ATOM 722 C CA . ALA A 1 91 ? 4.051 11.323 -32.198 1.00 82.06 91 ALA A CA 1
ATOM 723 C C . ALA A 1 91 ? 5.233 12.290 -32.361 1.00 82.06 91 ALA A C 1
ATOM 725 O O . ALA A 1 91 ? 5.203 13.211 -33.174 1.00 82.06 91 ALA A O 1
ATOM 726 N N . THR A 1 92 ? 6.249 12.111 -31.526 1.00 75.38 92 THR A N 1
ATOM 727 C CA . THR A 1 92 ? 7.447 12.946 -31.500 1.00 75.38 92 THR A CA 1
ATOM 728 C C . THR A 1 92 ? 8.637 12.018 -31.622 1.00 75.38 92 THR A C 1
ATOM 730 O O . THR A 1 92 ? 8.683 10.984 -30.961 1.00 75.38 92 THR A O 1
ATOM 733 N N . SER A 1 93 ? 9.602 12.374 -32.466 1.00 80.44 93 SER A N 1
ATOM 734 C CA . SER A 1 93 ? 10.797 11.557 -32.694 1.00 80.44 93 SER A CA 1
ATOM 735 C C . SER A 1 93 ? 11.678 11.410 -31.448 1.00 80.44 93 SER A C 1
ATOM 737 O O . SER A 1 93 ? 12.481 10.483 -31.385 1.00 80.44 93 SER A O 1
ATOM 739 N N . SER A 1 94 ? 11.529 12.288 -30.444 1.00 73.00 94 SER A N 1
ATOM 740 C CA . SER A 1 94 ? 12.219 12.179 -29.158 1.00 73.00 94 SER A CA 1
ATOM 741 C C . SER A 1 94 ? 11.302 12.490 -27.957 1.00 73.00 94 SER A C 1
ATOM 743 O O . SER A 1 94 ? 10.508 13.432 -28.021 1.00 73.00 94 SER A O 1
ATOM 745 N N . PRO A 1 95 ? 11.422 11.754 -26.829 1.00 67.81 95 PRO A N 1
ATOM 746 C CA . PRO A 1 95 ? 10.589 11.961 -25.633 1.00 67.81 95 PRO A CA 1
ATOM 747 C C . PRO A 1 95 ? 10.780 13.314 -24.926 1.00 67.81 95 PRO A C 1
ATOM 749 O O . PRO A 1 95 ? 9.959 13.692 -24.097 1.00 67.81 95 PRO A O 1
ATOM 752 N N . TRP A 1 96 ? 11.877 14.023 -25.216 1.00 69.50 96 TRP A N 1
ATOM 753 C CA . TRP A 1 96 ? 12.337 15.197 -24.458 1.00 69.50 96 TRP A CA 1
ATOM 754 C C . TRP A 1 96 ? 12.124 16.530 -25.182 1.00 69.50 96 TRP A C 1
ATOM 756 O O . TRP A 1 96 ? 12.516 17.581 -24.676 1.00 69.50 96 TRP A O 1
ATOM 766 N N . ARG A 1 97 ? 11.536 16.510 -26.380 1.00 67.62 97 ARG A N 1
ATOM 767 C CA . ARG A 1 97 ? 11.303 17.724 -27.163 1.00 67.62 97 ARG A CA 1
ATOM 768 C C . ARG A 1 97 ? 10.103 18.479 -26.589 1.00 67.62 97 ARG A C 1
ATOM 770 O O . ARG A 1 97 ? 8.972 18.004 -26.663 1.00 67.62 97 ARG A O 1
ATOM 777 N N . LYS A 1 98 ? 10.364 19.645 -25.993 1.00 61.72 98 LYS A N 1
ATOM 778 C CA . LYS A 1 98 ? 9.318 20.576 -25.549 1.00 61.72 98 LYS A CA 1
ATOM 779 C C . LYS A 1 98 ? 8.655 21.212 -26.780 1.00 61.72 98 LYS A C 1
ATOM 781 O O . LYS A 1 98 ? 9.359 21.562 -27.727 1.00 61.72 98 LYS A O 1
ATOM 786 N N . PHE A 1 99 ? 7.327 21.312 -26.755 1.00 61.53 99 PHE A N 1
ATOM 787 C CA . PHE A 1 99 ? 6.523 22.104 -27.689 1.00 61.53 99 PHE A CA 1
ATOM 788 C C . PHE A 1 99 ? 6.046 23.363 -26.982 1.00 61.53 99 PHE A C 1
ATOM 790 O O . PHE A 1 99 ? 5.759 23.247 -25.766 1.00 61.53 99 PHE A O 1
#

Sequence (99 aa):
MTEPGSNLTRTRIHRALSRPNLLMGADRELVLLTGLAAVILIFVVLTWYAALFGIAIWLVAVAALRMMAKADPLMRRVYVRHISYKTFYRATSSPWRKF

Solvent-accessible surface area (backbone atoms only — not comparable to full-atom values): 6213 Å² total; per-residue (Å²): 137,83,81,90,73,82,80,77,79,82,74,85,80,61,68,78,79,75,51,80,80,57,45,94,54,15,56,43,68,59,52,52,52,45,49,50,51,27,52,50,52,22,66,74,64,71,39,74,67,36,44,56,49,26,52,52,51,36,52,52,52,49,52,52,42,29,54,48,28,70,75,41,79,59,49,66,62,54,49,58,51,55,73,70,53,68,96,72,77,80,96,58,100,52,98,81,70,84,130

pLDDT: mean 77.52, std 12.07, range [42.62, 93.94]

InterPro domains:
  IPR007792 Type IV secretion system VirB3/TrbD-like [PF05101] (10-90)
  IPR016704 Conjugal transfer, TrbD [PIRSF017854] (7-93)

Foldseek 3Di:
DDDDDPPPDDDDDDPVVVDDDADPQFNPVQLVVLLVVLVVQCVVVVDPVSVVVSVVSSVVSVVVRNVVSVVPVCVVVVVVVVVVDDPDDPDDPDPPDDD

Mean predicted aligned error: 11.98 Å

Radius of gyration: 22.96 Å; Cα contacts (8 Å, |Δi|>4): 49; chains: 1; bounding box: 61×34×57 Å